Protein AF-A0A2E1GWU6-F1 (afdb_monomer_lite)

Structure (mmCIF, N/CA/C/O backbone):
data_AF-A0A2E1GWU6-F1
#
_entry.id   AF-A0A2E1GWU6-F1
#
loop_
_atom_site.group_PDB
_atom_site.id
_atom_site.type_symbol
_atom_site.label_atom_id
_atom_site.label_alt_id
_atom_site.label_comp_id
_atom_site.label_asym_id
_atom_site.label_entity_id
_atom_site.label_seq_id
_atom_site.pdbx_PDB_ins_code
_atom_site.Cartn_x
_atom_site.Cartn_y
_atom_site.Cartn_z
_atom_site.occupancy
_atom_site.B_iso_or_equiv
_atom_site.auth_seq_id
_atom_site.auth_comp_id
_atom_site.auth_asym_id
_atom_site.auth_atom_id
_atom_site.pdbx_PDB_model_num
ATOM 1 N N . GLY A 1 1 ? -4.224 -5.008 4.758 1.00 90.94 1 GLY A N 1
ATOM 2 C CA . GLY A 1 1 ? -3.805 -6.425 4.785 1.00 90.94 1 GLY A CA 1
ATOM 3 C C . GLY A 1 1 ? -5.011 -7.307 5.056 1.00 90.94 1 GLY A C 1
ATOM 4 O O . GLY A 1 1 ? -6.042 -6.781 5.441 1.00 90.94 1 GLY A O 1
ATOM 5 N N . GLY A 1 2 ? -4.921 -8.631 4.918 1.00 93.75 2 GLY A N 1
ATOM 6 C CA . GLY A 1 2 ? -6.091 -9.509 5.123 1.00 93.75 2 GLY A CA 1
ATOM 7 C C . GLY A 1 2 ? -6.767 -9.374 6.499 1.00 93.75 2 GLY A C 1
ATOM 8 O O . GLY A 1 2 ? -7.991 -9.336 6.573 1.00 93.75 2 GLY A O 1
ATOM 9 N N . ALA A 1 3 ? -5.986 -9.192 7.569 1.00 95.31 3 ALA A N 1
ATOM 10 C CA . ALA A 1 3 ? -6.499 -9.022 8.934 1.00 95.31 3 ALA A CA 1
ATOM 11 C C . ALA A 1 3 ? -7.375 -7.769 9.123 1.00 95.31 3 ALA A C 1
ATOM 13 O O . ALA A 1 3 ? -8.260 -7.760 9.971 1.00 95.31 3 ALA A O 1
ATOM 14 N N . SER A 1 4 ? -7.207 -6.730 8.295 1.00 95.88 4 SER A N 1
ATOM 15 C CA . SER A 1 4 ? -8.033 -5.518 8.377 1.00 95.88 4 SER A CA 1
ATOM 16 C C . SER A 1 4 ? -9.451 -5.708 7.819 1.00 95.88 4 SER A C 1
ATOM 18 O O . 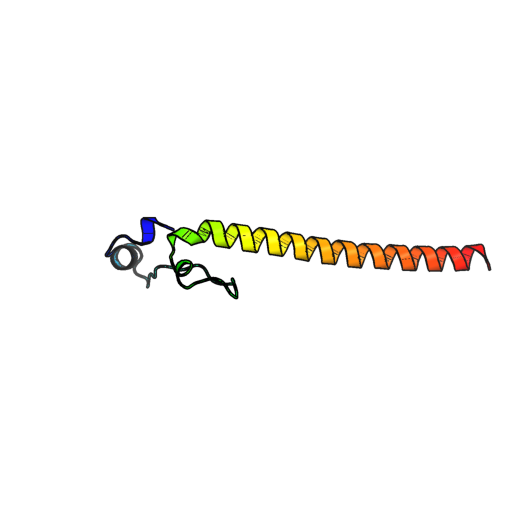SER A 1 4 ? -10.160 -4.727 7.631 1.00 95.88 4 SER A O 1
ATOM 20 N N . LYS A 1 5 ? -9.854 -6.944 7.494 1.00 93.94 5 LYS A N 1
ATOM 21 C CA . LYS A 1 5 ? -11.232 -7.299 7.124 1.00 93.94 5 LYS A CA 1
ATOM 22 C C . LYS A 1 5 ? -12.083 -7.770 8.302 1.00 93.94 5 LYS A C 1
ATOM 24 O O . LYS A 1 5 ? -13.265 -8.026 8.097 1.00 93.94 5 LYS A O 1
ATOM 29 N N . ILE A 1 6 ? -11.494 -7.937 9.486 1.00 96.38 6 ILE A N 1
ATOM 30 C CA . ILE A 1 6 ? -12.253 -8.273 10.691 1.00 96.38 6 ILE A CA 1
ATOM 31 C C . ILE A 1 6 ? -13.279 -7.161 10.932 1.00 96.38 6 ILE A C 1
ATOM 33 O O . ILE A 1 6 ? -12.950 -5.975 10.873 1.00 96.38 6 ILE A O 1
ATOM 37 N N . GLU A 1 7 ? -14.529 -7.548 11.155 1.00 96.50 7 GLU A N 1
ATOM 38 C CA . GLU A 1 7 ? -15.601 -6.605 11.449 1.00 96.50 7 GLU A CA 1
ATOM 39 C C . GLU A 1 7 ? -15.273 -5.811 12.720 1.00 96.50 7 GLU A C 1
ATOM 41 O O . GLU A 1 7 ? -14.763 -6.361 13.693 1.00 96.50 7 GLU A O 1
ATOM 46 N N . GLY A 1 8 ? -15.509 -4.500 12.698 1.00 95.75 8 GLY A N 1
ATOM 47 C CA . GLY A 1 8 ? -15.216 -3.640 13.845 1.00 95.75 8 GLY A CA 1
ATOM 48 C C . GLY A 1 8 ? -13.742 -3.246 14.012 1.00 95.75 8 GLY A C 1
ATOM 49 O O . GLY A 1 8 ? -13.433 -2.470 14.912 1.00 95.75 8 GLY A O 1
ATOM 50 N N . ILE A 1 9 ? -12.816 -3.727 13.167 1.00 96.81 9 ILE A N 1
ATOM 51 C CA . ILE A 1 9 ? -11.374 -3.464 13.349 1.00 96.81 9 ILE A CA 1
ATOM 52 C C . ILE A 1 9 ? -11.017 -1.973 13.261 1.00 96.81 9 ILE A C 1
ATOM 54 O O . ILE A 1 9 ? -10.125 -1.512 13.969 1.00 96.81 9 ILE A O 1
ATOM 58 N N . SER A 1 10 ? -11.712 -1.209 12.411 1.00 96.69 10 SER A N 1
ATOM 59 C CA . SER A 1 10 ? -11.534 0.245 12.319 1.00 96.69 10 SER A CA 1
ATOM 60 C C . SER A 1 10 ? -12.025 0.942 13.580 1.00 96.69 10 SER A C 1
ATOM 62 O O . SER A 1 10 ? -11.300 1.765 14.117 1.00 96.69 10 SER A O 1
ATOM 64 N N . GLN A 1 11 ? -13.198 0.559 14.085 1.00 97.62 11 GLN A N 1
ATOM 65 C CA . GLN A 1 11 ? -13.814 1.129 15.282 1.00 97.62 11 GLN A CA 1
ATOM 66 C C . GLN A 1 11 ? -12.944 0.875 16.517 1.00 97.62 11 GLN A C 1
ATOM 68 O O . GLN A 1 11 ? -12.693 1.791 17.291 1.00 97.62 11 GLN A O 1
ATOM 73 N N . LEU A 1 12 ? -12.407 -0.343 16.650 1.00 97.44 12 LEU A N 1
ATOM 74 C CA . LEU A 1 12 ? -11.439 -0.672 17.697 1.00 97.44 12 LEU A CA 1
ATOM 75 C C . LEU A 1 12 ? -10.163 0.175 17.572 1.00 97.44 12 LEU A C 1
ATOM 77 O O . LEU A 1 12 ? -9.617 0.639 18.569 1.00 97.44 12 LEU A O 1
ATOM 81 N N . GLY A 1 13 ? -9.685 0.388 16.344 1.00 97.19 13 GLY A N 1
ATOM 82 C CA . GLY A 1 13 ? -8.565 1.287 16.084 1.00 97.19 13 GLY A CA 1
ATOM 83 C C . GLY A 1 13 ? -8.856 2.719 16.537 1.00 97.19 13 GLY A C 1
ATOM 84 O O . GLY A 1 13 ? -8.018 3.324 17.197 1.00 97.19 13 GLY A O 1
ATOM 85 N N . GLU A 1 14 ? -10.038 3.250 16.232 1.00 98.19 14 GLU A N 1
ATOM 86 C CA . GLU A 1 14 ? -10.451 4.592 16.663 1.00 98.19 14 GLU A CA 1
ATOM 87 C C . GLU A 1 14 ? -10.525 4.709 18.189 1.00 98.19 14 GLU A C 1
ATOM 89 O O . GLU A 1 14 ? -10.037 5.690 18.748 1.00 98.19 14 GLU A O 1
ATOM 94 N N . GLU A 1 15 ? -11.059 3.692 18.870 1.00 98.12 15 GLU A N 1
ATOM 95 C CA . GLU A 1 15 ? -11.136 3.650 20.334 1.00 98.12 15 GLU A CA 1
ATOM 96 C C . GLU A 1 15 ? -9.745 3.661 20.988 1.00 98.12 15 GLU A C 1
ATOM 98 O O . GLU A 1 15 ? -9.504 4.413 21.935 1.00 98.12 15 GLU A O 1
ATOM 103 N N . ILE A 1 16 ? -8.803 2.872 20.463 1.00 98.06 16 ILE A N 1
ATOM 104 C CA . ILE A 1 16 ? -7.442 2.778 21.009 1.00 98.06 16 ILE A CA 1
ATOM 105 C C . ILE A 1 16 ? -6.626 4.034 20.692 1.00 98.06 16 ILE A C 1
ATOM 107 O O . ILE A 1 16 ? -5.944 4.570 21.566 1.00 98.06 16 ILE A O 1
ATOM 111 N N . PHE A 1 17 ? -6.653 4.488 19.438 1.00 97.81 17 PHE A N 1
ATOM 112 C CA . PHE A 1 17 ? -5.765 5.549 18.962 1.00 97.81 17 PHE A CA 1
ATOM 113 C C . PHE A 1 17 ? -6.345 6.958 19.123 1.00 97.81 17 PHE A C 1
ATOM 115 O O . PHE A 1 17 ? -5.601 7.921 18.951 1.00 97.81 17 PHE A O 1
ATOM 122 N N . GLN A 1 18 ? -7.633 7.097 19.464 1.00 98.06 18 GLN A N 1
ATOM 123 C CA . GLN A 1 18 ? -8.318 8.384 19.670 1.00 98.06 18 GLN A CA 1
ATOM 124 C C . GLN A 1 18 ? -8.224 9.329 18.455 1.00 98.06 18 GLN A C 1
ATOM 126 O O . GLN A 1 18 ? -8.242 10.553 18.582 1.00 98.06 18 GLN A O 1
ATOM 131 N N . ILE A 1 19 ? -8.117 8.750 17.258 1.00 98.12 19 ILE A N 1
ATOM 132 C CA . ILE A 1 19 ? -8.061 9.440 15.966 1.00 98.12 19 ILE A CA 1
ATOM 133 C C . ILE A 1 19 ? -8.865 8.641 14.932 1.00 98.12 19 ILE A C 1
ATOM 135 O O . ILE A 1 19 ? -9.035 7.437 15.119 1.00 98.12 19 ILE A O 1
ATOM 139 N N . PRO A 1 20 ? -9.318 9.255 13.824 1.00 97.69 20 PRO A N 1
ATOM 140 C CA . PRO A 1 20 ? -10.016 8.532 12.762 1.00 97.69 20 PRO A CA 1
ATOM 141 C C . PRO A 1 20 ? -9.154 7.418 12.146 1.00 97.69 20 PRO A C 1
ATOM 143 O O . PRO A 1 20 ? -8.002 7.659 11.768 1.00 97.69 20 PRO A O 1
ATOM 146 N N . VAL A 1 21 ? -9.722 6.220 11.972 1.00 97.69 21 VAL A N 1
ATOM 147 C CA . VAL A 1 21 ? -9.037 5.052 11.389 1.00 97.69 21 VAL A CA 1
ATOM 148 C C . VAL A 1 21 ? -9.878 4.468 10.260 1.00 97.69 21 VAL A C 1
ATOM 150 O O . VAL A 1 21 ? -11.078 4.255 10.384 1.00 97.69 21 VAL A O 1
ATOM 153 N N . ARG A 1 22 ? -9.236 4.143 9.132 1.00 95.62 22 ARG A N 1
ATOM 154 C CA . ARG A 1 22 ? -9.903 3.527 7.975 1.00 95.62 22 ARG A C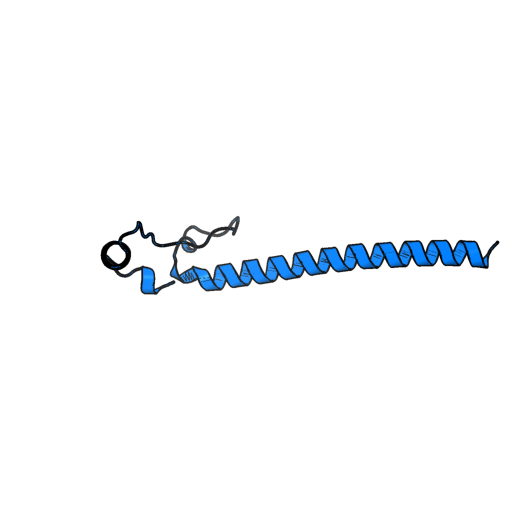A 1
ATOM 155 C C . ARG A 1 22 ? -9.138 2.327 7.440 1.00 95.62 22 ARG A C 1
ATOM 157 O O . ARG A 1 22 ? -7.909 2.289 7.469 1.00 95.62 22 ARG A O 1
ATOM 164 N N . VAL A 1 23 ? -9.866 1.386 6.847 1.00 95.62 23 VAL A N 1
ATOM 165 C CA . VAL A 1 23 ? -9.267 0.269 6.112 1.00 95.62 23 VAL A CA 1
ATOM 166 C C . VAL A 1 23 ? -8.798 0.755 4.739 1.00 95.62 23 VAL A C 1
ATOM 168 O O . VAL A 1 23 ? -9.595 1.179 3.904 1.00 95.62 23 VAL A O 1
ATOM 171 N N . GLY A 1 24 ? -7.487 0.706 4.499 1.00 93.62 24 GLY A N 1
ATOM 172 C CA . GLY A 1 24 ? -6.900 1.022 3.196 1.00 93.62 24 GLY A CA 1
ATOM 173 C C . GLY A 1 24 ? -7.127 -0.090 2.168 1.00 93.62 24 GLY A C 1
ATOM 174 O O . GLY A 1 24 ? -7.142 -1.268 2.515 1.00 93.62 24 GLY A O 1
ATOM 175 N N . GLN A 1 25 ? -7.254 0.277 0.895 1.00 92.31 25 GLN A N 1
ATOM 176 C CA . GLN A 1 25 ? -7.332 -0.647 -0.241 1.00 92.31 25 GLN A CA 1
ATOM 177 C C . GLN A 1 25 ? -6.237 -0.290 -1.254 1.00 92.31 25 GLN A C 1
ATOM 179 O O . GLN A 1 25 ? -5.896 0.891 -1.358 1.00 92.31 25 GLN A O 1
ATOM 184 N N . PRO A 1 26 ? -5.656 -1.270 -1.970 1.00 92.88 26 PRO A N 1
ATOM 185 C CA . PRO A 1 26 ? -4.649 -0.965 -2.978 1.00 92.88 26 PRO A CA 1
ATOM 186 C C . PRO A 1 26 ? -5.248 -0.175 -4.150 1.00 92.88 26 PRO A C 1
ATOM 188 O O . PRO A 1 26 ? -6.402 -0.374 -4.530 1.00 92.88 26 PRO A O 1
ATOM 191 N N . SER A 1 27 ? -4.439 0.709 -4.727 1.00 88.88 27 SER A N 1
ATOM 192 C CA . SER A 1 27 ? -4.767 1.557 -5.876 1.00 88.88 27 SER A CA 1
ATOM 193 C C . SER A 1 27 ? -3.543 1.698 -6.791 1.00 88.88 27 SER A C 1
ATOM 195 O O . SER A 1 27 ? -2.464 1.222 -6.449 1.00 88.88 27 SER A O 1
ATOM 197 N N . GLY A 1 28 ? -3.708 2.322 -7.963 1.00 85.56 28 GLY A N 1
ATOM 198 C CA . GLY A 1 28 ? -2.603 2.585 -8.900 1.00 85.56 28 GLY A CA 1
ATOM 199 C C . GLY A 1 28 ? -2.459 1.580 -10.047 1.00 85.56 28 GLY A C 1
ATOM 200 O O . GLY A 1 28 ? -1.618 1.776 -10.914 1.00 85.56 28 GLY A O 1
ATOM 201 N N . LEU A 1 29 ? -3.302 0.544 -10.102 1.00 83.31 29 LEU A N 1
ATOM 202 C CA . LEU A 1 29 ? -3.401 -0.362 -11.251 1.00 83.31 29 LEU A CA 1
ATOM 203 C C . LEU A 1 29 ? -4.565 0.057 -12.156 1.00 83.31 29 LEU A C 1
ATOM 205 O O . LEU A 1 29 ? -5.683 0.260 -11.681 1.00 83.31 29 LEU A O 1
ATOM 209 N N . ILE A 1 30 ? -4.307 0.160 -13.460 1.00 79.50 30 ILE A N 1
ATOM 210 C CA . ILE A 1 30 ? -5.304 0.499 -14.484 1.00 79.50 30 ILE A CA 1
ATOM 211 C C . ILE A 1 30 ? -5.654 -0.776 -15.264 1.00 79.50 30 ILE A C 1
ATOM 213 O O . ILE A 1 30 ? -4.772 -1.558 -15.603 1.00 79.50 30 ILE A O 1
ATOM 217 N N . GLY A 1 31 ? -6.941 -0.994 -15.546 1.00 77.50 31 GLY A N 1
ATOM 218 C CA . GLY A 1 31 ? -7.412 -2.100 -16.395 1.00 77.50 31 GLY A CA 1
ATOM 219 C C . GLY A 1 31 ? -7.640 -3.442 -15.688 1.00 77.50 31 GLY A C 1
ATOM 220 O O . GLY A 1 31 ? -8.061 -4.395 -16.339 1.00 77.50 31 GLY A O 1
ATOM 221 N N . LEU A 1 32 ? -7.411 -3.529 -14.373 1.00 66.81 32 LEU A N 1
ATOM 222 C CA . LEU A 1 32 ? -7.589 -4.75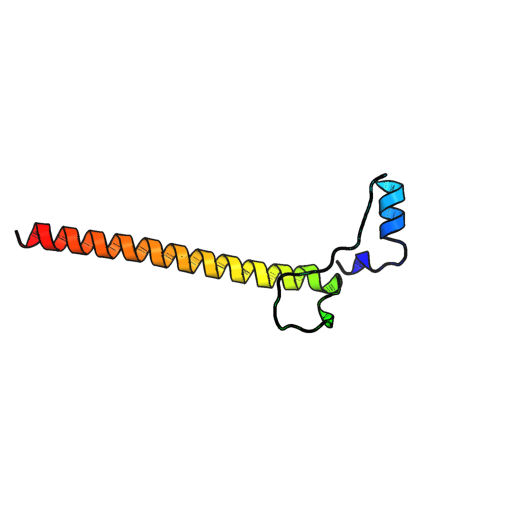3 -13.588 1.00 66.81 32 LEU A CA 1
ATOM 223 C C . LEU A 1 32 ? -8.869 -4.692 -12.730 1.00 66.81 32 LEU A C 1
ATOM 225 O O . LEU A 1 32 ? -9.238 -3.642 -12.208 1.00 66.81 32 LEU A O 1
ATOM 229 N N . THR A 1 33 ? -9.558 -5.831 -12.634 1.00 68.19 33 THR A N 1
ATOM 230 C CA . THR A 1 33 ? -10.924 -6.017 -12.101 1.00 68.19 33 THR A CA 1
ATOM 231 C C . THR A 1 33 ? -11.148 -5.503 -10.673 1.00 68.19 33 THR A C 1
ATOM 233 O O . THR A 1 33 ? -10.233 -5.541 -9.849 1.00 68.19 33 THR A O 1
ATOM 236 N N . ASP A 1 34 ? -12.407 -5.180 -10.335 1.00 73.75 34 ASP A N 1
ATOM 237 C CA . ASP A 1 34 ? -12.872 -4.768 -8.993 1.00 73.75 34 ASP A CA 1
ATOM 238 C C . ASP A 1 34 ? -12.435 -5.691 -7.842 1.00 73.75 34 ASP A C 1
ATOM 240 O O . ASP A 1 34 ? -12.361 -5.256 -6.695 1.00 73.75 34 ASP A O 1
ATOM 244 N N . ILE A 1 35 ? -12.075 -6.943 -8.141 1.00 79.75 35 ILE A N 1
ATOM 245 C CA . ILE A 1 35 ? -11.542 -7.931 -7.191 1.00 79.75 35 ILE A CA 1
ATOM 246 C C . ILE A 1 35 ? -10.336 -7.383 -6.416 1.00 79.75 35 ILE A C 1
ATOM 248 O O . ILE A 1 35 ? -10.165 -7.691 -5.234 1.00 79.75 35 ILE A O 1
ATOM 252 N N . LEU A 1 36 ? -9.518 -6.541 -7.053 1.00 82.38 36 LEU A N 1
ATOM 253 C CA . LEU A 1 36 ? -8.332 -5.981 -6.415 1.00 82.38 36 LEU A CA 1
ATOM 254 C C . LEU A 1 36 ? -8.628 -4.864 -5.419 1.00 82.38 36 LEU A C 1
ATOM 256 O O . LEU A 1 36 ? -7.743 -4.543 -4.631 1.00 82.38 36 LEU A O 1
ATOM 260 N N . LYS A 1 37 ? -9.857 -4.332 -5.357 1.00 86.94 37 LYS A N 1
ATOM 261 C CA . LYS A 1 37 ? -10.297 -3.377 -4.319 1.00 86.94 37 LYS A CA 1
ATOM 262 C C . LYS A 1 37 ? -10.534 -4.087 -2.983 1.00 86.94 37 LYS A C 1
ATOM 264 O O . LYS A 1 37 ? -11.584 -3.992 -2.354 1.00 86.94 37 LYS A O 1
ATOM 269 N N . ASN A 1 38 ? -9.542 -4.855 -2.553 1.00 91.88 38 ASN A N 1
ATOM 270 C CA . ASN A 1 38 ? -9.578 -5.666 -1.357 1.00 91.88 38 ASN A CA 1
ATOM 271 C C . ASN A 1 38 ? -8.207 -5.588 -0.658 1.00 91.88 38 ASN A C 1
ATOM 273 O O . ASN A 1 38 ? -7.180 -5.864 -1.285 1.00 91.88 38 ASN A O 1
ATOM 277 N N . PRO A 1 39 ? -8.164 -5.247 0.646 1.00 94.38 39 PRO A N 1
ATOM 278 C CA . PRO A 1 39 ? -6.924 -5.106 1.419 1.00 94.38 39 PRO A CA 1
ATOM 279 C C . PRO A 1 39 ? -6.073 -6.383 1.509 1.00 94.38 39 PRO A C 1
ATOM 281 O O . PRO A 1 39 ? -4.934 -6.321 1.981 1.00 94.38 39 PRO A O 1
ATOM 284 N N . VAL A 1 40 ? -6.605 -7.540 1.103 1.00 94.88 40 VAL A N 1
ATOM 285 C CA . VAL A 1 40 ? -5.848 -8.794 0.966 1.00 94.88 40 VAL A CA 1
ATOM 286 C C . VAL A 1 40 ? -4.754 -8.668 -0.100 1.00 94.88 40 VAL A C 1
ATOM 288 O O . VAL A 1 40 ? -3.668 -9.208 0.087 1.00 94.88 40 VAL A O 1
ATOM 291 N N . TYR A 1 41 ? -4.987 -7.901 -1.169 1.00 94.00 41 TYR A N 1
ATOM 292 C CA . TYR A 1 41 ? -4.039 -7.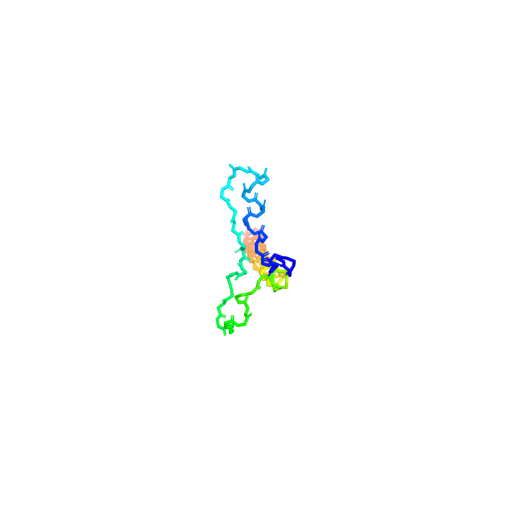760 -2.280 1.00 94.00 41 TYR A CA 1
ATOM 293 C C . TYR A 1 41 ? -3.031 -6.617 -2.106 1.00 94.00 41 TYR A C 1
ATOM 295 O O . TYR A 1 41 ? -2.206 -6.406 -2.990 1.00 94.00 41 TYR A O 1
ATOM 303 N N . SER A 1 42 ? -3.048 -5.889 -0.981 1.00 94.50 42 SER A N 1
ATOM 304 C CA . SER A 1 42 ? -2.195 -4.706 -0.774 1.00 94.50 42 SER A CA 1
ATOM 305 C C . SER A 1 42 ? -0.707 -4.969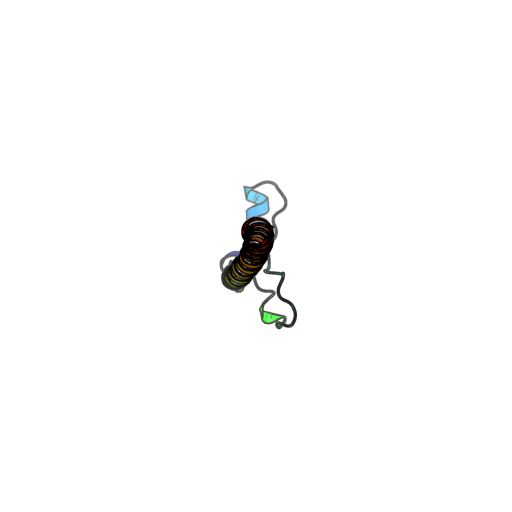 -1.010 1.00 94.50 42 SER A C 1
ATOM 307 O O . SER A 1 42 ? -0.046 -4.167 -1.661 1.00 94.50 42 SER A O 1
ATOM 309 N N . THR A 1 43 ? -0.191 -6.101 -0.526 1.00 94.94 43 THR A N 1
ATOM 310 C CA . THR A 1 43 ? 1.227 -6.447 -0.687 1.00 94.94 43 THR A CA 1
ATOM 311 C C . THR A 1 43 ? 1.560 -6.794 -2.132 1.00 94.94 43 THR A C 1
ATOM 313 O O . THR A 1 43 ? 2.521 -6.268 -2.676 1.00 94.94 43 THR A O 1
ATOM 316 N N . ALA A 1 44 ? 0.750 -7.641 -2.775 1.00 94.12 44 ALA A N 1
ATOM 317 C CA . ALA A 1 44 ? 0.987 -8.054 -4.156 1.00 94.12 44 ALA A CA 1
ATOM 318 C C . ALA A 1 44 ? 0.947 -6.856 -5.116 1.00 94.12 44 ALA A C 1
ATOM 320 O O . ALA A 1 44 ? 1.845 -6.700 -5.937 1.00 94.12 44 ALA A O 1
ATOM 321 N N . VAL A 1 45 ? -0.045 -5.969 -4.964 1.00 93.81 45 VAL A N 1
ATOM 322 C CA . VAL A 1 45 ? -0.130 -4.733 -5.756 1.00 93.81 45 VAL A CA 1
ATOM 323 C C . VAL A 1 45 ? 1.080 -3.834 -5.500 1.00 93.81 45 VAL A C 1
ATOM 325 O O . VAL A 1 45 ? 1.673 -3.336 -6.452 1.00 93.81 45 VAL A O 1
ATOM 328 N N . GLY A 1 46 ? 1.486 -3.671 -4.238 1.00 94.06 46 GLY A N 1
ATOM 329 C CA . GLY A 1 46 ? 2.672 -2.890 -3.886 1.00 94.06 46 GLY A CA 1
ATOM 330 C C . GLY A 1 46 ? 3.951 -3.417 -4.541 1.00 94.06 46 GLY A C 1
ATOM 331 O O . GLY A 1 46 ? 4.724 -2.625 -5.065 1.00 94.06 46 GLY A O 1
ATOM 332 N N . LEU A 1 47 ? 4.145 -4.739 -4.579 1.00 95.75 47 LEU A N 1
ATOM 333 C CA . LEU A 1 47 ? 5.305 -5.362 -5.229 1.00 95.75 47 LEU A CA 1
ATOM 334 C C . LEU A 1 47 ? 5.323 -5.134 -6.744 1.00 95.75 47 LEU A C 1
ATOM 336 O O . LEU A 1 47 ? 6.377 -4.856 -7.308 1.00 95.75 47 LEU A O 1
ATOM 340 N N . VAL A 1 48 ? 4.164 -5.213 -7.402 1.00 93.12 48 VAL A N 1
ATOM 341 C CA . VAL A 1 48 ? 4.058 -4.932 -8.842 1.00 93.12 48 VAL A CA 1
ATOM 342 C C . VAL A 1 48 ? 4.409 -3.474 -9.136 1.00 93.12 48 VAL A C 1
ATOM 344 O O . VAL A 1 48 ? 5.224 -3.206 -10.016 1.00 93.12 48 VAL A O 1
ATOM 347 N N . LEU A 1 49 ? 3.842 -2.534 -8.375 1.00 93.19 49 LEU A N 1
ATOM 348 C CA . LEU A 1 49 ? 4.135 -1.106 -8.532 1.00 93.19 49 LEU A CA 1
ATOM 349 C C . LEU A 1 49 ? 5.601 -0.782 -8.217 1.00 93.19 49 LEU A C 1
ATOM 351 O O . LEU A 1 49 ? 6.201 0.057 -8.883 1.00 93.19 49 LEU A O 1
ATOM 355 N N . TYR A 1 50 ? 6.184 -1.461 -7.229 1.00 95.12 50 TYR A N 1
ATOM 356 C CA . TYR A 1 50 ? 7.598 -1.331 -6.892 1.00 95.12 50 TYR A CA 1
ATOM 357 C C . TYR A 1 50 ? 8.492 -1.753 -8.064 1.00 95.12 50 TYR A C 1
ATOM 359 O O . TYR A 1 50 ? 9.333 -0.971 -8.498 1.00 95.12 50 TYR A O 1
ATOM 367 N N . GLY A 1 51 ? 8.257 -2.940 -8.635 1.00 94.81 51 GLY A N 1
ATOM 368 C CA . GLY A 1 51 ? 9.025 -3.417 -9.789 1.00 94.81 51 GLY A CA 1
ATOM 369 C C . GLY A 1 51 ? 8.850 -2.538 -11.031 1.00 94.81 51 GLY A C 1
ATOM 370 O O . GLY A 1 51 ? 9.808 -2.316 -11.771 1.00 94.81 51 GLY A O 1
ATOM 371 N N . GLN A 1 52 ? 7.651 -1.981 -11.240 1.00 92.44 52 GLN A N 1
ATOM 372 C CA . GLN A 1 52 ? 7.412 -1.000 -12.301 1.00 92.44 52 GLN A CA 1
ATOM 373 C C . GLN A 1 52 ? 8.265 0.261 -12.105 1.00 92.44 52 GLN A C 1
ATOM 375 O O . GLN A 1 52 ? 8.875 0.730 -13.063 1.00 92.44 52 GLN A O 1
ATOM 380 N N . LYS A 1 53 ? 8.321 0.792 -10.878 1.00 93.00 53 LYS A N 1
ATOM 381 C CA . LYS A 1 53 ? 9.098 1.993 -10.552 1.00 93.00 53 LYS A CA 1
ATOM 382 C C . LYS A 1 53 ? 10.598 1.776 -10.750 1.00 93.00 53 LYS A C 1
ATOM 384 O O . LYS A 1 53 ? 11.237 2.628 -11.353 1.00 93.00 53 LYS A O 1
ATOM 389 N N . GLU A 1 54 ? 11.143 0.646 -10.295 1.00 93.81 54 GLU A N 1
ATOM 390 C CA . GLU A 1 54 ? 12.563 0.325 -10.524 1.00 93.81 54 GLU A CA 1
ATOM 391 C C . GLU A 1 54 ? 12.883 0.210 -12.016 1.00 93.81 54 GLU A C 1
ATOM 393 O O . GLU A 1 54 ? 13.864 0.773 -12.486 1.00 93.81 54 GLU A O 1
ATOM 398 N N . THR A 1 55 ? 12.008 -0.443 -12.784 1.00 91.50 55 THR A N 1
ATOM 399 C CA . THR A 1 55 ? 12.183 -0.567 -14.237 1.00 91.50 55 THR A CA 1
ATOM 400 C C . THR A 1 55 ? 12.193 0.807 -14.923 1.00 91.50 55 THR A C 1
ATOM 402 O O . THR A 1 55 ? 12.996 1.052 -15.822 1.00 91.50 55 THR A O 1
ATOM 405 N N . GLU A 1 56 ? 11.307 1.719 -14.514 1.00 90.88 56 GLU A N 1
ATOM 406 C CA . GLU A 1 56 ? 11.255 3.088 -15.038 1.00 90.88 56 GLU A CA 1
ATOM 407 C C . GLU A 1 56 ? 12.512 3.897 -14.676 1.00 90.88 56 GLU A C 1
ATOM 409 O O . GLU A 1 56 ? 13.064 4.580 -15.541 1.00 90.88 56 GLU A O 1
ATOM 414 N N . GLU A 1 57 ? 12.998 3.781 -13.437 1.00 88.62 57 GLU A N 1
ATOM 415 C CA . GLU A 1 57 ? 14.240 4.425 -12.985 1.00 88.62 57 GLU A CA 1
ATOM 416 C C . GLU A 1 57 ? 15.464 3.908 -13.756 1.00 88.62 57 GLU A C 1
ATOM 418 O O . GLU A 1 57 ? 16.247 4.718 -14.260 1.00 88.62 57 GLU A O 1
ATOM 423 N N . ASP A 1 58 ? 15.571 2.592 -13.964 1.00 85.94 58 ASP A N 1
ATOM 424 C CA . ASP A 1 58 ? 16.627 1.989 -14.783 1.00 85.94 58 ASP A CA 1
ATOM 425 C C . ASP A 1 58 ? 16.618 2.557 -16.211 1.00 85.94 58 ASP A C 1
ATOM 427 O O . ASP A 1 58 ? 17.656 2.973 -16.735 1.00 85.94 58 ASP A O 1
ATOM 431 N N . TYR A 1 59 ? 15.448 2.627 -16.859 1.00 82.31 59 TYR A N 1
ATOM 432 C CA . TYR A 1 59 ? 15.337 3.187 -18.211 1.00 82.31 59 TYR A CA 1
ATOM 433 C C . TYR A 1 59 ? 15.809 4.643 -18.290 1.00 82.31 59 TYR A C 1
ATOM 435 O O . TYR A 1 59 ? 16.472 5.020 -19.267 1.00 82.31 59 TYR A O 1
ATOM 443 N N . LEU A 1 60 ? 15.486 5.457 -17.282 1.00 84.38 60 LEU A N 1
ATOM 444 C CA . LEU A 1 60 ? 15.943 6.842 -17.207 1.00 84.38 60 LEU A CA 1
ATOM 445 C C . LEU A 1 60 ? 17.469 6.904 -17.068 1.00 84.38 60 LEU A C 1
ATOM 447 O O . LEU A 1 60 ? 18.122 7.594 -17.858 1.00 84.38 60 LEU A O 1
ATOM 451 N N . ASP A 1 61 ? 18.056 6.137 -16.152 1.00 82.31 61 ASP A N 1
ATOM 452 C CA . ASP A 1 61 ? 19.506 6.109 -15.931 1.00 82.31 61 ASP A CA 1
ATOM 453 C C . ASP A 1 61 ? 20.284 5.616 -17.161 1.00 82.31 61 ASP A C 1
ATOM 455 O O . ASP A 1 61 ? 21.316 6.202 -17.536 1.00 82.31 61 ASP A O 1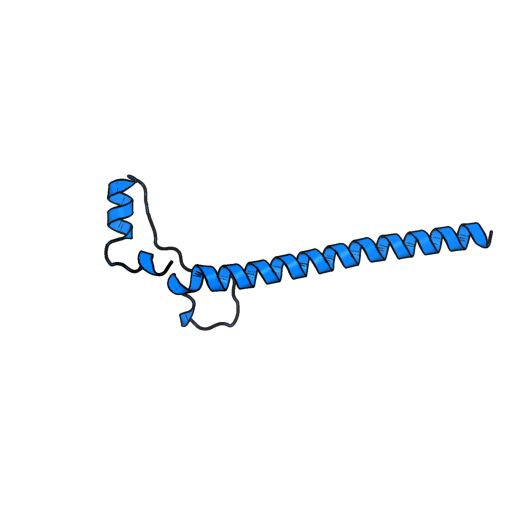
ATOM 459 N N . PHE A 1 62 ? 19.763 4.607 -17.867 1.00 80.31 62 PHE A N 1
ATOM 460 C CA . PHE A 1 62 ? 20.308 4.168 -19.154 1.00 80.31 62 PHE A CA 1
ATOM 461 C C . PHE A 1 62 ? 20.252 5.282 -20.210 1.00 80.31 62 PHE A C 1
ATOM 463 O O . PHE A 1 62 ? 21.240 5.509 -20.921 1.00 80.31 62 PHE A O 1
ATOM 470 N N . ALA A 1 63 ? 19.134 6.005 -20.321 1.00 78.38 63 ALA A N 1
ATOM 471 C CA . ALA A 1 63 ? 18.985 7.098 -21.283 1.00 78.38 63 ALA A CA 1
ATOM 472 C C . ALA A 1 63 ? 19.946 8.267 -20.990 1.00 78.38 63 ALA A C 1
ATOM 474 O O . ALA A 1 63 ? 20.609 8.771 -21.908 1.00 78.38 63 ALA A O 1
ATOM 475 N N . PHE A 1 64 ? 20.087 8.662 -19.721 1.00 76.06 64 PHE A N 1
ATOM 476 C CA . PHE A 1 64 ? 21.013 9.718 -19.300 1.00 76.06 64 PHE A CA 1
ATOM 477 C C . PHE A 1 64 ? 22.482 9.326 -19.516 1.00 76.06 64 PHE A C 1
ATOM 479 O O . PHE A 1 64 ? 23.276 10.133 -20.019 1.00 76.06 64 PHE A O 1
ATOM 486 N N . THR A 1 65 ? 22.850 8.082 -19.204 1.00 75.88 65 THR A N 1
ATOM 487 C CA . THR A 1 65 ? 24.214 7.563 -19.397 1.00 75.88 65 THR A CA 1
ATOM 488 C C . THR A 1 65 ? 24.582 7.469 -20.878 1.00 75.88 65 THR A C 1
ATOM 490 O O . THR A 1 65 ? 25.679 7.881 -21.276 1.00 75.88 65 THR A O 1
ATOM 493 N N . ARG A 1 66 ? 23.653 7.007 -21.729 1.00 70.75 66 ARG A N 1
ATOM 494 C CA . ARG A 1 66 ? 23.854 6.935 -23.185 1.00 70.75 66 ARG A CA 1
ATOM 495 C C . ARG A 1 66 ? 24.138 8.309 -23.787 1.00 70.75 66 ARG A C 1
ATOM 497 O O . ARG A 1 66 ? 25.060 8.439 -24.591 1.00 70.75 66 ARG A O 1
ATOM 504 N N . ASN A 1 67 ? 23.396 9.335 -23.374 1.00 70.56 67 ASN A N 1
ATOM 505 C CA . ASN A 1 67 ? 23.567 10.691 -23.900 1.00 70.56 67 ASN A CA 1
ATOM 506 C C . ASN A 1 67 ? 24.959 11.267 -23.584 1.00 70.56 67 ASN A C 1
ATOM 508 O O . ASN A 1 67 ? 25.624 11.805 -24.470 1.00 70.56 67 ASN A O 1
ATOM 512 N N . LYS A 1 68 ? 25.465 11.069 -22.358 1.00 73.06 68 LYS A N 1
ATOM 513 C CA . LYS A 1 68 ? 26.833 11.481 -21.987 1.00 73.06 68 LYS A CA 1
ATOM 514 C C . LYS A 1 68 ? 27.907 10.763 -22.811 1.00 73.06 68 LYS A C 1
ATOM 516 O O . LYS A 1 68 ? 28.890 11.386 -23.210 1.00 73.06 68 LYS A O 1
ATOM 521 N N . GLY A 1 69 ? 27.717 9.473 -23.094 1.00 78.19 69 GLY A N 1
ATOM 522 C CA . GLY A 1 69 ? 28.640 8.689 -23.918 1.00 78.19 69 GLY A CA 1
ATOM 523 C C . GLY A 1 69 ? 28.741 9.201 -25.357 1.00 78.19 69 GLY A C 1
ATOM 524 O O . GLY A 1 69 ? 29.848 9.326 -25.879 1.00 78.19 69 GLY A O 1
ATOM 525 N N . LEU A 1 70 ? 27.608 9.555 -25.970 1.00 82.25 70 LEU A N 1
ATOM 526 C CA . LEU A 1 70 ? 27.556 10.085 -27.338 1.00 82.25 70 LEU A CA 1
ATOM 527 C C . LEU A 1 70 ? 28.212 11.465 -27.447 1.00 82.25 70 LEU A C 1
ATOM 529 O O . LEU A 1 70 ? 28.996 11.699 -28.365 1.00 82.25 70 LEU A O 1
ATOM 533 N N . VAL A 1 71 ? 27.958 12.352 -26.481 1.00 84.88 71 VAL A N 1
ATOM 534 C CA . VAL A 1 71 ? 28.587 13.681 -26.438 1.00 84.88 71 VAL A CA 1
ATOM 535 C C . VAL A 1 71 ? 30.102 13.553 -26.255 1.00 84.88 71 VAL A C 1
ATOM 537 O O . VAL A 1 71 ? 30.861 14.173 -26.996 1.00 84.88 71 VAL A O 1
ATOM 540 N N . ASN A 1 72 ? 30.565 12.679 -25.355 1.00 83.38 72 ASN A N 1
ATOM 541 C CA . ASN A 1 72 ? 31.999 12.432 -25.182 1.00 83.38 72 ASN A CA 1
ATOM 542 C C . ASN A 1 72 ? 32.659 11.831 -26.430 1.00 83.38 72 ASN A C 1
ATOM 544 O O . ASN A 1 72 ? 33.806 12.159 -26.725 1.00 83.38 72 ASN A O 1
ATOM 548 N N . GLN A 1 73 ? 31.969 10.958 -27.167 1.00 83.44 73 GLN A N 1
ATOM 549 C CA . GLN A 1 73 ? 32.485 10.419 -28.429 1.00 83.44 73 GLN A CA 1
ATOM 550 C C . GLN A 1 73 ? 32.555 11.497 -29.519 1.00 83.44 73 GLN A C 1
ATOM 552 O O . GLN A 1 73 ? 33.551 11.559 -30.237 1.00 83.44 73 GLN A O 1
ATOM 557 N N . ALA A 1 74 ? 31.561 12.386 -29.597 1.00 86.69 74 ALA A N 1
ATOM 558 C CA . ALA A 1 74 ? 31.560 13.507 -30.534 1.00 86.69 74 ALA A CA 1
ATOM 559 C C . ALA A 1 74 ? 32.696 14.505 -30.243 1.00 86.69 74 ALA A C 1
ATOM 561 O O . ALA A 1 74 ? 33.432 14.876 -31.155 1.00 86.69 74 ALA A O 1
ATOM 562 N N . PHE A 1 75 ? 32.908 14.873 -28.973 1.00 88.38 75 PHE A N 1
ATOM 563 C CA . PHE A 1 75 ? 34.032 15.732 -28.579 1.00 88.38 75 PHE A CA 1
ATOM 564 C C . PHE A 1 75 ? 35.390 15.082 -28.870 1.00 88.38 75 PHE A C 1
ATOM 566 O O . PHE A 1 75 ? 36.282 15.741 -29.403 1.00 88.38 75 PHE A O 1
ATOM 573 N N . LYS A 1 76 ? 35.538 13.778 -28.593 1.00 84.69 76 LYS A N 1
ATOM 574 C CA . LYS A 1 76 ? 36.759 13.027 -28.926 1.00 84.69 76 LYS A CA 1
ATOM 575 C C . LYS A 1 76 ? 37.020 12.960 -30.431 1.00 84.69 76 LYS A C 1
ATOM 577 O O . LYS A 1 76 ? 38.172 13.031 -30.838 1.00 84.69 76 LYS A O 1
ATOM 582 N N . TRP A 1 77 ? 35.979 12.832 -31.253 1.00 87.56 77 TRP A N 1
ATOM 583 C CA . TRP A 1 77 ? 36.118 12.824 -32.710 1.00 87.56 77 TRP A CA 1
ATOM 584 C C . TRP A 1 77 ? 36.626 14.168 -33.244 1.00 87.56 77 TRP A C 1
ATOM 586 O O . TRP A 1 77 ? 37.529 14.170 -34.076 1.00 87.56 77 TRP A O 1
ATOM 596 N N . ILE A 1 78 ? 36.102 15.293 -32.734 1.00 90.00 78 ILE A N 1
ATOM 597 C CA . ILE A 1 78 ? 36.549 16.637 -33.144 1.00 90.00 78 ILE A CA 1
ATOM 598 C C . ILE A 1 78 ? 38.017 16.846 -32.766 1.00 90.00 78 ILE A C 1
ATOM 600 O O . ILE A 1 78 ? 38.802 17.242 -33.617 1.00 90.00 78 ILE A O 1
ATOM 604 N N . GLN A 1 79 ? 38.395 16.520 -31.527 1.00 86.88 79 GLN A N 1
ATOM 605 C CA . GLN A 1 79 ? 39.768 16.696 -31.037 1.00 86.88 79 GLN A CA 1
ATOM 606 C C . GLN A 1 79 ? 40.796 15.813 -31.767 1.00 86.88 79 GLN A C 1
ATOM 608 O O . GLN A 1 79 ? 41.986 16.102 -31.743 1.00 86.88 79 GLN A O 1
ATOM 613 N N . ASN A 1 80 ? 40.362 14.699 -32.361 1.00 85.94 80 ASN A N 1
ATOM 614 C CA . ASN A 1 80 ? 41.259 13.769 -33.043 1.00 85.94 80 ASN A CA 1
ATOM 615 C C . ASN A 1 80 ? 41.351 14.014 -34.562 1.00 85.94 80 ASN A C 1
ATOM 617 O O . ASN A 1 80 ? 42.217 13.425 -35.202 1.00 85.94 80 ASN A O 1
ATOM 621 N N . ASN A 1 81 ? 40.461 14.832 -35.142 1.00 79.12 81 ASN A N 1
ATOM 622 C CA . ASN A 1 81 ? 40.433 15.154 -36.580 1.00 79.12 81 ASN A CA 1
ATOM 623 C C . ASN A 1 81 ? 40.807 16.607 -36.912 1.00 79.12 81 ASN A C 1
ATOM 625 O O . ASN A 1 81 ? 41.039 16.904 -38.084 1.00 79.12 81 ASN A O 1
ATOM 629 N N . PHE A 1 82 ? 40.859 17.490 -35.916 1.00 63.31 82 PHE A N 1
ATOM 630 C CA . PHE A 1 82 ? 41.358 18.862 -36.017 1.00 63.31 82 PHE A CA 1
ATOM 631 C C . PHE A 1 82 ? 42.448 19.078 -34.974 1.00 63.31 82 PHE A C 1
ATOM 633 O O . PHE A 1 82 ? 43.448 19.745 -35.320 1.00 63.31 82 PHE A O 1
#

Radius of gyration: 24.3 Å; chains: 1; bounding box: 57×28×58 Å

Secondary structure (DSSP, 8-state):
-GGGGSTTHHHHHHHHHSS----------SS--GGGSSGGGHHHHHHHHHHHHHHHHHHHHHHHHHHHHHHHHHHHHHHHH-

Foldseek 3Di:
DQVCPPPCNQVVVCVVVVDHGDDDFDDDDPPDDPVRRDSVCNVVSVVVVVVVVVVVVVVVVVVVVVVVVVVVVVVVVVVVPD

pLDDT: mean 88.59, std 8.56, range [63.31, 98.19]

Sequence (82 aa):
GGASKIEGISQLGEEIFQIPVRVGQPSGLIGLTDILKNPVYSTAVGLVLYGQKETEEDYLDFAFTRNKGLVNQAFKWIQNNF